Protein AF-A0A6V8EYC8-F1 (afdb_monomer_lite)

pLDDT: mean 78.3, std 17.73, range [34.0, 95.31]

Secondary structure (DSSP, 8-state):
------------EEEEEEEE-SSS-EEEEEEE-S-HHHHHHHHHHHHHHHHHHHHHHHHT--

Foldseek 3Di:
DDDPPPPDDDFDWDFPDWDDPVPNDIDTDTDGPDDPVVVVVVVVVVVVVVVVVVVVVVVVPD

Radius of gyration: 15.91 Å; chains: 1; bounding box: 36×35×34 Å

Sequence (62 aa):
MADEQDRIVEINGKAAYCRETGSGKFYVGISFQGTPDENIQFVKHMVRANYYRRSSVKSKQL

Structure (mmCIF, N/CA/C/O backbone):
data_AF-A0A6V8EYC8-F1
#
_entry.id   AF-A0A6V8EYC8-F1
#
loop_
_atom_site.group_PDB
_atom_site.id
_atom_site.type_symbol
_atom_site.label_atom_id
_atom_site.label_alt_id
_atom_site.label_comp_id
_atom_site.label_asym_id
_atom_site.label_entity_id
_atom_site.label_seq_id
_atom_site.pdbx_PDB_ins_code
_atom_site.Cartn_x
_atom_site.Cartn_y
_atom_site.Cartn_z
_atom_site.occupancy
_atom_site.B_iso_or_equiv
_atom_site.auth_seq_id
_atom_site.auth_comp_id
_atom_site.auth_asym_id
_atom_site.auth_atom_id
_atom_site.pdbx_PDB_model_num
ATOM 1 N N . MET A 1 1 ? 7.535 -27.629 12.813 1.00 42.28 1 MET A N 1
ATOM 2 C CA . MET A 1 1 ? 6.753 -27.548 11.565 1.00 42.28 1 MET A CA 1
ATOM 3 C C . MET A 1 1 ? 5.530 -26.701 11.876 1.00 42.28 1 MET A C 1
ATOM 5 O O . MET A 1 1 ? 4.543 -27.226 12.364 1.00 42.28 1 MET A O 1
ATOM 9 N N . ALA A 1 2 ? 5.660 -25.385 11.760 1.00 34.00 2 ALA A N 1
ATOM 10 C CA . ALA A 1 2 ? 4.548 -24.452 11.877 1.00 34.00 2 ALA A CA 1
ATOM 11 C C . ALA A 1 2 ? 4.739 -23.506 10.704 1.00 34.00 2 ALA A C 1
ATOM 13 O O . ALA A 1 2 ? 5.787 -22.867 10.612 1.00 34.00 2 ALA A O 1
ATOM 14 N N . ASP A 1 3 ? 3.799 -23.572 9.775 1.00 41.47 3 ASP A N 1
ATOM 15 C CA . ASP A 1 3 ? 3.826 -22.895 8.496 1.00 41.47 3 ASP A CA 1
ATOM 16 C C . ASP A 1 3 ? 4.360 -21.465 8.615 1.00 41.47 3 ASP A C 1
ATOM 18 O O . ASP A 1 3 ? 3.769 -20.588 9.251 1.00 41.47 3 ASP A O 1
ATOM 22 N N . GLU A 1 4 ? 5.464 -21.223 7.914 1.00 46.22 4 GLU A N 1
ATOM 23 C CA . GLU A 1 4 ? 5.816 -19.925 7.354 1.00 46.22 4 GLU A CA 1
ATOM 24 C C . GLU A 1 4 ? 4.759 -19.558 6.294 1.00 46.22 4 GLU A C 1
ATOM 26 O O . GLU A 1 4 ? 5.084 -19.357 5.129 1.00 46.22 4 GLU A O 1
ATOM 31 N N . GLN A 1 5 ? 3.473 -19.532 6.675 1.00 45.06 5 GLN A N 1
ATOM 32 C CA . GLN A 1 5 ? 2.391 -19.052 5.832 1.00 45.06 5 GLN A CA 1
ATOM 33 C C . GLN A 1 5 ? 2.748 -17.617 5.477 1.00 45.06 5 GLN A C 1
ATOM 35 O O . GLN A 1 5 ? 2.671 -16.724 6.324 1.00 45.06 5 GLN A O 1
ATOM 40 N N . ASP A 1 6 ? 3.208 -17.438 4.243 1.00 50.75 6 ASP A N 1
ATOM 41 C CA . ASP A 1 6 ? 2.845 -16.360 3.338 1.00 50.75 6 ASP A CA 1
ATOM 42 C C . ASP A 1 6 ? 1.730 -15.487 3.922 1.00 50.75 6 ASP A C 1
ATOM 44 O O . ASP A 1 6 ? 0.544 -15.662 3.643 1.00 50.75 6 ASP A O 1
ATOM 48 N N . ARG A 1 7 ? 2.107 -14.535 4.786 1.00 64.12 7 ARG A N 1
ATOM 49 C CA . ARG A 1 7 ? 1.188 -13.529 5.323 1.00 64.12 7 ARG A CA 1
ATOM 50 C C . ARG A 1 7 ? 0.966 -12.501 4.227 1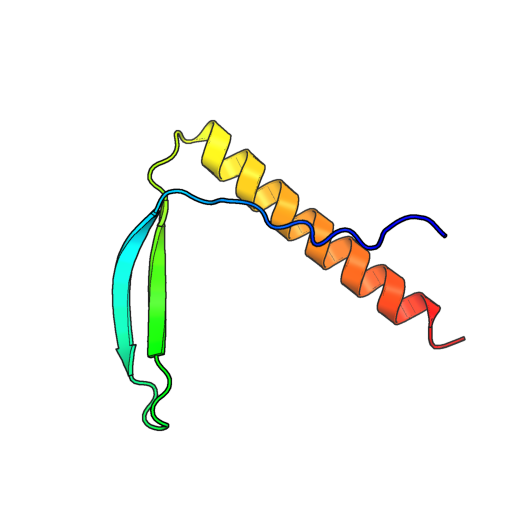.00 64.12 7 ARG A C 1
ATOM 52 O O . ARG A 1 7 ? 1.443 -11.370 4.314 1.00 64.12 7 ARG A O 1
ATOM 59 N N . ILE A 1 8 ? 0.306 -12.937 3.162 1.00 67.12 8 ILE A N 1
ATOM 60 C CA . ILE A 1 8 ? -0.184 -12.081 2.099 1.00 67.12 8 ILE A CA 1
ATOM 61 C C . ILE A 1 8 ? -1.289 -11.249 2.737 1.00 67.12 8 ILE A C 1
ATOM 63 O O . ILE A 1 8 ? -2.312 -11.772 3.175 1.00 67.12 8 ILE A O 1
ATOM 67 N N . VAL A 1 9 ? -1.036 -9.950 2.862 1.00 72.31 9 VAL A N 1
ATOM 68 C CA . VAL A 1 9 ? -2.049 -8.995 3.295 1.00 72.31 9 VAL A CA 1
ATOM 69 C C . VAL A 1 9 ? -2.633 -8.389 2.035 1.00 72.31 9 VAL A C 1
ATOM 71 O O . VAL A 1 9 ? -1.948 -7.659 1.318 1.00 72.31 9 VAL A O 1
ATOM 74 N N . GLU A 1 10 ? -3.882 -8.735 1.751 1.00 76.31 10 GLU A N 1
ATOM 75 C CA . GLU A 1 10 ? -4.620 -8.132 0.652 1.00 76.31 10 GLU A CA 1
ATOM 76 C C . GLU A 1 10 ? -4.864 -6.647 0.943 1.00 76.31 10 GLU A C 1
ATOM 78 O O . GLU A 1 10 ? -5.227 -6.264 2.058 1.00 76.31 10 GLU A O 1
ATOM 83 N N . ILE A 1 11 ? -4.638 -5.806 -0.067 1.00 79.06 11 ILE A N 1
ATOM 84 C CA . ILE A 1 11 ? -4.924 -4.374 -0.014 1.00 79.06 11 ILE A CA 1
ATOM 85 C C . ILE A 1 11 ? -5.774 -3.965 -1.210 1.00 79.06 11 ILE A C 1
ATOM 87 O O . ILE A 1 11 ? -5.450 -4.274 -2.354 1.00 79.06 11 ILE A O 1
ATOM 91 N N . ASN A 1 12 ? -6.824 -3.191 -0.943 1.00 84.88 12 ASN A N 1
ATOM 92 C CA . ASN A 1 12 ? -7.594 -2.516 -1.978 1.00 84.88 12 ASN A CA 1
ATOM 93 C C . ASN A 1 12 ? -7.009 -1.121 -2.209 1.00 84.88 12 ASN A C 1
ATOM 95 O O . ASN A 1 12 ? -6.993 -0.272 -1.311 1.00 84.88 12 ASN A O 1
ATOM 99 N N . GLY A 1 13 ? -6.505 -0.879 -3.416 1.00 89.38 13 GLY A N 1
ATOM 100 C CA . GLY A 1 13 ? -5.840 0.372 -3.749 1.00 89.38 13 GLY A CA 1
ATOM 101 C C . GLY A 1 13 ? -5.908 0.716 -5.230 1.00 89.38 13 GLY A C 1
ATOM 102 O O . GLY A 1 13 ? -6.138 -0.140 -6.080 1.00 89.38 13 GLY A O 1
ATOM 103 N N . LYS A 1 14 ? -5.677 1.993 -5.537 1.00 93.62 14 LYS A N 1
ATOM 104 C CA . LYS A 1 14 ? -5.539 2.506 -6.905 1.00 93.62 14 LYS A CA 1
ATOM 105 C C . LYS A 1 14 ? -4.107 2.951 -7.152 1.00 93.62 14 LYS A C 1
ATOM 107 O O . LYS A 1 14 ? -3.485 3.548 -6.273 1.00 93.62 14 LYS A O 1
ATOM 112 N N . ALA A 1 15 ? -3.594 2.706 -8.355 1.00 93.44 15 ALA A N 1
ATOM 113 C CA . ALA A 1 15 ? -2.324 3.282 -8.778 1.00 93.44 15 ALA A CA 1
ATOM 114 C C . ALA A 1 15 ? -2.459 4.812 -8.823 1.00 93.44 15 ALA A C 1
ATOM 116 O O . ALA A 1 15 ? -3.205 5.356 -9.633 1.00 93.44 15 ALA A O 1
ATOM 117 N N . ALA A 1 16 ? -1.765 5.496 -7.918 1.00 94.19 16 ALA A N 1
ATOM 118 C CA . ALA A 1 16 ? -1.745 6.954 -7.825 1.00 94.19 16 ALA A CA 1
ATOM 119 C C . ALA A 1 16 ? -0.603 7.561 -8.649 1.00 94.19 16 ALA A C 1
ATOM 121 O O . ALA A 1 16 ? -0.655 8.722 -9.041 1.00 94.19 16 ALA A O 1
ATOM 122 N N . TYR A 1 17 ? 0.442 6.774 -8.897 1.00 94.56 17 TYR A N 1
ATOM 123 C CA . TYR A 1 17 ? 1.615 7.181 -9.653 1.00 94.56 17 TYR A CA 1
ATOM 124 C C . TYR A 1 17 ? 2.320 5.952 -10.222 1.00 94.56 17 TYR A C 1
ATOM 126 O O . TYR A 1 17 ? 2.356 4.904 -9.577 1.00 94.56 17 TYR A O 1
ATOM 134 N N . CYS A 1 18 ? 2.911 6.095 -11.404 1.00 94.88 18 CYS A N 1
ATOM 135 C CA . CYS A 1 18 ? 3.782 5.097 -12.006 1.00 94.88 18 CYS A CA 1
ATOM 136 C C . CYS A 1 18 ? 4.943 5.804 -12.717 1.00 94.88 18 CYS A C 1
ATOM 138 O O . CYS A 1 18 ? 4.715 6.750 -13.471 1.00 94.88 18 CYS A O 1
ATOM 140 N N . ARG A 1 19 ? 6.182 5.362 -12.484 1.00 95.31 19 ARG A N 1
ATOM 141 C CA . ARG A 1 19 ? 7.377 5.877 -13.169 1.00 95.31 19 ARG A CA 1
ATOM 142 C C . ARG A 1 19 ? 8.359 4.765 -13.472 1.00 95.31 19 ARG A C 1
ATOM 144 O O . ARG A 1 19 ? 8.726 4.004 -12.581 1.00 95.31 19 ARG A O 1
ATOM 151 N N . GLU A 1 20 ? 8.858 4.749 -14.699 1.00 95.06 20 GLU A N 1
ATOM 152 C CA . GLU A 1 20 ? 9.954 3.875 -15.099 1.00 95.06 20 GLU A CA 1
ATOM 153 C C . GLU A 1 20 ? 11.286 4.319 -14.469 1.00 95.06 20 GLU A C 1
ATOM 155 O O . GLU A 1 20 ? 11.613 5.507 -14.404 1.00 95.06 20 GLU A O 1
ATOM 160 N N . THR A 1 21 ? 12.079 3.356 -14.004 1.00 91.19 21 THR A N 1
ATOM 161 C CA . THR A 1 21 ? 13.359 3.595 -13.323 1.00 91.19 21 THR A CA 1
ATOM 162 C C . THR A 1 21 ? 14.570 3.517 -14.259 1.00 91.19 21 THR A C 1
ATOM 164 O O . THR A 1 21 ? 15.695 3.440 -13.774 1.00 91.19 21 THR A O 1
ATOM 167 N N . GLY A 1 22 ? 14.359 3.478 -15.580 1.00 87.62 22 GLY A N 1
ATOM 168 C CA . GLY A 1 22 ? 15.415 3.401 -16.603 1.00 87.62 22 GLY A CA 1
ATOM 169 C C . GLY A 1 22 ? 16.052 2.016 -16.797 1.00 87.62 22 GLY A C 1
ATOM 170 O O . GLY A 1 22 ? 16.981 1.877 -17.582 1.00 87.62 22 GLY A O 1
ATOM 171 N N . SER A 1 23 ? 15.572 0.990 -16.087 1.00 90.81 23 SER A N 1
ATOM 172 C CA . SER A 1 23 ? 16.036 -0.406 -16.191 1.00 90.81 23 SER A CA 1
ATOM 173 C C . SER A 1 23 ? 14.907 -1.379 -16.553 1.00 90.81 23 SER A C 1
ATOM 175 O O . SER A 1 23 ? 14.977 -2.561 -16.221 1.00 90.81 23 SER A O 1
ATOM 177 N N . GLY A 1 24 ? 13.824 -0.875 -17.159 1.00 91.50 24 GLY A N 1
ATOM 178 C CA . GLY A 1 24 ? 12.598 -1.642 -17.406 1.00 91.50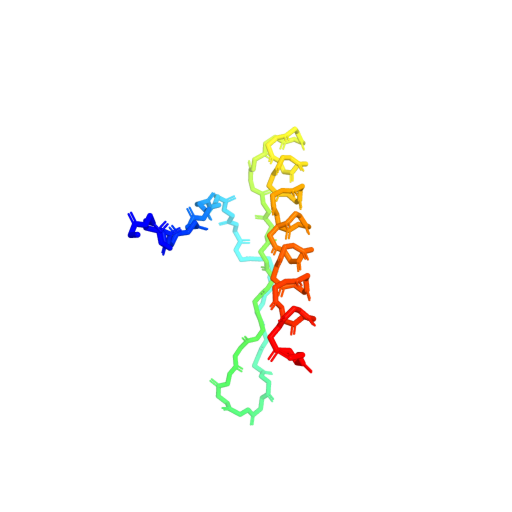 24 GLY A CA 1
ATOM 179 C C . GLY A 1 24 ? 11.799 -1.980 -16.140 1.00 91.50 24 GLY A C 1
ATOM 180 O O . GLY A 1 24 ? 10.828 -2.731 -16.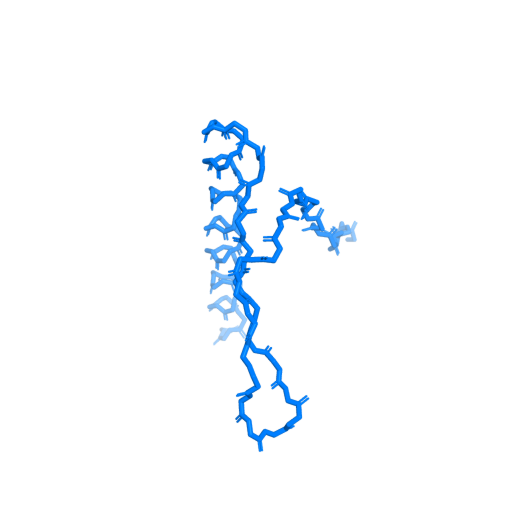199 1.00 91.50 24 GLY A O 1
ATOM 181 N N . LYS A 1 25 ? 12.194 -1.441 -14.979 1.00 94.88 25 LYS A N 1
ATOM 182 C CA . LYS A 1 25 ? 11.438 -1.531 -13.724 1.00 94.88 25 LYS A CA 1
ATOM 183 C C . LYS A 1 25 ? 10.582 -0.285 -13.532 1.00 94.88 25 LYS A C 1
ATOM 185 O O . LYS A 1 25 ? 10.918 0.791 -14.024 1.00 94.88 25 LYS A O 1
ATOM 190 N N . PHE A 1 26 ? 9.510 -0.427 -12.761 1.00 94.88 26 PHE A N 1
ATOM 191 C CA . PHE A 1 26 ? 8.577 0.653 -12.462 1.00 94.88 26 PHE A CA 1
ATOM 192 C C . PHE A 1 26 ? 8.447 0.857 -10.957 1.00 94.88 26 PHE A C 1
ATOM 194 O O . PHE A 1 26 ? 8.299 -0.097 -10.194 1.00 94.88 26 PHE A O 1
ATOM 201 N N . TYR A 1 27 ? 8.460 2.118 -10.537 1.00 94.44 27 TYR A N 1
ATOM 202 C CA . TYR A 1 27 ? 7.954 2.523 -9.237 1.00 94.44 27 TYR A CA 1
ATOM 203 C C . TYR A 1 27 ? 6.473 2.828 -9.357 1.00 94.44 27 TYR A C 1
ATOM 205 O O . TYR A 1 27 ? 6.083 3.677 -10.155 1.00 94.44 27 TYR A O 1
ATOM 213 N N . VAL A 1 28 ? 5.670 2.163 -8.531 1.00 93.94 28 VAL A N 1
ATOM 214 C CA . VAL A 1 28 ? 4.226 2.374 -8.460 1.00 93.94 28 VAL A CA 1
ATOM 215 C C . VAL A 1 28 ? 3.873 2.865 -7.063 1.00 93.94 28 VAL A C 1
ATOM 217 O O . VAL A 1 28 ? 4.213 2.229 -6.067 1.00 93.94 28 VAL A O 1
ATOM 220 N N . GLY A 1 29 ? 3.202 4.011 -6.993 1.00 93.25 29 GLY A N 1
ATOM 221 C CA . GLY A 1 29 ? 2.566 4.496 -5.774 1.00 93.25 29 GLY A CA 1
ATOM 222 C C . GLY A 1 29 ? 1.124 4.007 -5.721 1.00 93.25 29 GLY A C 1
ATOM 223 O O . GLY A 1 29 ? 0.388 4.179 -6.692 1.00 93.25 29 GLY A O 1
ATOM 224 N N . ILE A 1 30 ? 0.712 3.420 -4.598 1.00 91.56 30 ILE A N 1
ATOM 225 C CA . ILE A 1 30 ? -0.657 2.941 -4.381 1.00 91.56 30 ILE A CA 1
ATOM 226 C C . ILE A 1 30 ? -1.354 3.860 -3.376 1.00 91.56 30 ILE A C 1
ATOM 228 O O . ILE A 1 30 ? -0.846 4.083 -2.279 1.00 91.56 30 ILE A O 1
ATOM 232 N N . SER A 1 31 ? -2.518 4.390 -3.750 1.00 91.69 31 SER A N 1
ATOM 233 C CA . SER A 1 31 ? -3.445 5.056 -2.834 1.00 91.69 31 SER A CA 1
ATOM 234 C C . SER A 1 31 ? -4.421 4.020 -2.285 1.00 91.69 31 SER A C 1
ATOM 236 O O . SER A 1 31 ? -5.121 3.359 -3.057 1.00 91.69 31 SER A O 1
ATOM 238 N N . PHE A 1 32 ? -4.447 3.851 -0.963 1.00 91.25 32 PHE A N 1
ATOM 239 C CA . PHE A 1 32 ? -5.349 2.907 -0.307 1.00 91.25 32 PHE A CA 1
ATOM 240 C C . PHE A 1 32 ? -6.791 3.411 -0.341 1.00 91.25 32 PHE A C 1
ATOM 242 O O . PHE A 1 32 ? -7.047 4.589 -0.097 1.00 91.25 32 PHE A O 1
ATOM 249 N N . GLN A 1 33 ? -7.729 2.510 -0.635 1.00 91.75 33 GLN A N 1
ATOM 250 C CA . GLN A 1 33 ? -9.162 2.821 -0.681 1.00 91.75 33 GLN A CA 1
ATOM 251 C C . GLN A 1 33 ? -9.920 2.415 0.591 1.00 91.75 33 GLN A C 1
ATOM 253 O O . GLN A 1 33 ? -11.132 2.602 0.650 1.00 91.75 33 GLN A O 1
ATOM 258 N N . GLY A 1 34 ? -9.225 1.865 1.589 1.00 87.38 34 GLY A N 1
ATOM 259 C CA . GLY A 1 34 ? -9.810 1.549 2.888 1.00 87.38 34 GLY A CA 1
ATOM 260 C C . GLY A 1 34 ? -10.104 2.798 3.718 1.00 87.38 34 GLY A C 1
ATOM 261 O O . GLY A 1 34 ? -9.569 3.887 3.481 1.00 87.38 34 GLY A O 1
ATOM 262 N N . THR A 1 35 ? -10.935 2.617 4.735 1.00 91.62 35 THR A N 1
ATOM 263 C CA . THR A 1 35 ? -11.153 3.574 5.819 1.00 91.62 35 THR A CA 1
ATOM 264 C C . THR A 1 35 ? -9.836 3.911 6.539 1.00 91.62 35 THR A C 1
ATOM 266 O O . THR A 1 35 ? -8.863 3.148 6.475 1.00 91.62 35 THR A O 1
ATOM 269 N N . PRO A 1 36 ? -9.767 5.042 7.268 1.00 91.44 36 PRO A N 1
ATOM 270 C CA . PRO A 1 36 ? -8.586 5.387 8.057 1.00 91.44 36 PRO A CA 1
ATOM 271 C C . PRO A 1 36 ? -8.135 4.262 9.000 1.00 91.44 36 PRO A C 1
ATOM 273 O O . PRO A 1 36 ? -6.940 3.978 9.082 1.00 91.44 36 PRO A O 1
ATOM 276 N N . ASP A 1 37 ? -9.079 3.579 9.651 1.00 90.62 37 ASP A N 1
ATOM 277 C CA . ASP A 1 37 ? -8.778 2.495 10.587 1.00 90.62 37 ASP A CA 1
ATOM 278 C C . ASP A 1 37 ? -8.205 1.261 9.886 1.00 90.62 37 ASP A C 1
ATOM 280 O O . ASP A 1 37 ? -7.199 0.712 10.343 1.00 90.62 37 ASP A O 1
ATOM 284 N N . GLU A 1 38 ? -8.772 0.855 8.747 1.00 87.62 38 GLU A N 1
ATOM 285 C CA . GLU A 1 38 ? -8.234 -0.241 7.929 1.00 87.62 38 GLU A CA 1
ATOM 286 C C . GLU A 1 38 ? -6.800 0.061 7.477 1.00 87.62 38 GLU A C 1
ATOM 288 O O . GLU A 1 38 ? -5.903 -0.776 7.621 1.00 87.62 38 GLU A O 1
ATOM 293 N N . ASN A 1 39 ? -6.548 1.292 7.026 1.00 88.75 39 ASN A N 1
ATOM 294 C CA . ASN A 1 39 ? -5.219 1.726 6.598 1.00 88.75 39 ASN A CA 1
ATOM 295 C C . ASN A 1 39 ? -4.216 1.719 7.766 1.00 88.75 39 ASN A C 1
ATOM 297 O O . ASN A 1 39 ? -3.076 1.273 7.613 1.00 88.75 39 ASN A O 1
ATOM 301 N N . ILE A 1 40 ? -4.629 2.156 8.961 1.00 90.12 40 ILE A N 1
ATOM 302 C CA . ILE A 1 40 ? -3.793 2.113 10.171 1.00 90.12 40 ILE A CA 1
ATOM 303 C C . ILE A 1 40 ? -3.468 0.668 10.558 1.00 90.12 40 ILE A C 1
ATOM 305 O O . ILE A 1 40 ? -2.322 0.366 10.910 1.00 90.12 40 ILE A O 1
ATOM 309 N N . GLN A 1 41 ? -4.450 -0.235 10.506 1.00 86.06 41 GLN A N 1
ATOM 310 C CA . GLN A 1 41 ? -4.228 -1.646 10.815 1.00 86.06 41 GLN A CA 1
ATOM 311 C C . GLN A 1 41 ? -3.260 -2.284 9.820 1.00 86.06 41 GLN A C 1
ATOM 313 O O . GLN A 1 41 ? -2.344 -2.994 10.241 1.00 86.06 41 GLN A O 1
ATOM 318 N N . PHE A 1 42 ? -3.393 -1.981 8.529 1.00 86.19 42 PHE A N 1
ATOM 319 C CA . PHE A 1 42 ? -2.460 -2.435 7.503 1.00 86.19 42 PHE A CA 1
ATOM 320 C C . PHE A 1 42 ? -1.016 -1.989 7.798 1.00 86.19 42 PHE A C 1
ATOM 322 O O . PHE A 1 42 ? -0.103 -2.818 7.880 1.00 86.19 42 PHE A O 1
ATOM 329 N N . VAL A 1 43 ? -0.804 -0.696 8.067 1.00 88.00 43 VAL A N 1
ATOM 330 C CA . VAL A 1 43 ? 0.532 -0.158 8.380 1.00 88.00 43 VAL A CA 1
ATOM 331 C C . VAL A 1 43 ? 1.115 -0.808 9.641 1.00 88.00 43 VAL A C 1
ATOM 333 O O . VAL A 1 43 ? 2.291 -1.180 9.660 1.00 88.00 43 VAL A O 1
ATOM 336 N N . LYS A 1 44 ? 0.304 -1.023 10.687 1.00 87.56 44 LYS A N 1
ATOM 337 C CA . LYS A 1 44 ? 0.738 -1.730 11.906 1.00 87.56 44 LYS A CA 1
ATOM 338 C C . LYS A 1 44 ? 1.209 -3.156 11.610 1.00 87.56 44 LYS A C 1
ATOM 340 O O . LYS A 1 44 ? 2.224 -3.579 12.171 1.00 87.56 44 LYS A O 1
ATOM 345 N N . HIS A 1 45 ? 0.516 -3.885 10.734 1.00 83.56 45 HIS A N 1
ATOM 346 C CA . HIS A 1 45 ? 0.930 -5.228 10.321 1.00 83.56 45 HIS A CA 1
ATOM 347 C C . HIS A 1 45 ? 2.283 -5.205 9.607 1.00 83.56 45 HIS A C 1
ATOM 349 O O . HIS A 1 45 ? 3.161 -5.992 9.964 1.00 83.56 45 HIS A O 1
ATOM 355 N N . MET A 1 46 ? 2.499 -4.263 8.684 1.00 84.88 46 MET A N 1
ATOM 356 C CA . MET A 1 46 ? 3.788 -4.109 7.999 1.00 84.88 46 MET A CA 1
ATOM 357 C C . MET A 1 46 ? 4.938 -3.802 8.963 1.00 84.88 46 MET A C 1
ATOM 359 O O . MET A 1 46 ? 5.995 -4.432 8.889 1.00 84.88 46 MET A O 1
ATOM 363 N N . VAL A 1 47 ? 4.741 -2.855 9.888 1.00 86.94 47 VAL A N 1
ATOM 364 C CA . VAL A 1 47 ? 5.768 -2.480 10.874 1.00 86.94 47 VAL A CA 1
ATOM 365 C C . VAL A 1 47 ? 6.138 -3.679 11.744 1.00 86.94 47 VAL A C 1
ATOM 367 O O . VAL A 1 47 ? 7.324 -3.964 11.921 1.00 86.94 47 VAL A O 1
ATOM 370 N N . ARG A 1 48 ? 5.139 -4.425 12.236 1.00 84.25 48 ARG A N 1
ATOM 371 C CA . ARG A 1 48 ? 5.358 -5.651 13.018 1.00 84.25 48 ARG A CA 1
ATOM 372 C C . ARG A 1 48 ? 6.096 -6.709 12.205 1.00 84.25 48 ARG A C 1
ATOM 374 O O . ARG A 1 48 ? 7.088 -7.246 12.688 1.00 84.25 48 ARG A O 1
ATOM 381 N N . ALA A 1 49 ? 5.664 -6.982 10.975 1.00 81.00 49 ALA A N 1
ATOM 382 C CA . ALA A 1 49 ? 6.309 -7.963 10.104 1.00 81.00 49 ALA A CA 1
ATOM 383 C C . ALA A 1 49 ? 7.788 -7.619 9.854 1.00 81.00 49 ALA A C 1
ATOM 385 O O . ALA A 1 49 ? 8.660 -8.478 9.993 1.00 81.00 49 ALA A O 1
ATOM 386 N N . ASN A 1 50 ? 8.093 -6.350 9.569 1.00 82.19 50 ASN A N 1
ATOM 387 C CA . ASN A 1 50 ? 9.468 -5.883 9.404 1.00 82.19 50 ASN A CA 1
ATOM 388 C C . ASN A 1 50 ? 10.283 -5.995 10.705 1.00 82.19 50 ASN A C 1
ATOM 390 O O . ASN A 1 50 ? 11.438 -6.417 10.663 1.00 82.19 50 ASN A O 1
ATOM 394 N N . TYR A 1 51 ? 9.697 -5.658 11.859 1.00 79.75 51 TYR A N 1
ATOM 395 C CA . TYR A 1 51 ? 10.353 -5.824 13.158 1.00 79.75 51 TYR A CA 1
ATOM 396 C C . TYR A 1 51 ? 10.725 -7.289 13.418 1.00 79.75 51 TYR A C 1
ATOM 398 O O . TYR A 1 51 ? 11.888 -7.582 13.687 1.00 79.75 51 TYR A O 1
ATOM 406 N N . TYR A 1 52 ? 9.782 -8.223 13.254 1.00 75.75 52 TYR A N 1
ATOM 407 C CA . TYR A 1 52 ? 10.050 -9.651 13.447 1.00 75.75 52 TYR A CA 1
ATOM 408 C C . TYR A 1 52 ? 11.095 -10.189 12.470 1.00 75.75 52 TYR A C 1
ATOM 410 O O . TYR A 1 52 ? 11.978 -10.937 12.885 1.00 75.75 52 TYR A O 1
ATOM 418 N N . ARG A 1 53 ? 11.056 -9.766 11.199 1.00 74.12 53 ARG A N 1
ATOM 419 C CA . ARG A 1 53 ? 12.061 -10.156 10.201 1.00 74.12 53 ARG A CA 1
ATOM 420 C C . ARG A 1 53 ? 13.463 -9.664 10.567 1.00 74.12 53 ARG A C 1
ATOM 422 O O . ARG A 1 53 ? 14.440 -10.365 10.344 1.00 74.12 53 ARG A O 1
ATOM 429 N N . ARG A 1 54 ? 13.588 -8.467 11.142 1.00 72.56 54 ARG A N 1
ATOM 430 C CA . ARG A 1 54 ? 14.885 -7.943 11.607 1.00 72.56 54 ARG A CA 1
ATOM 431 C C . ARG A 1 54 ? 15.379 -8.660 12.860 1.00 72.56 54 ARG A C 1
ATOM 433 O O . ARG A 1 54 ? 16.573 -8.925 12.974 1.00 72.56 54 ARG A O 1
ATOM 440 N N . SER A 1 55 ? 14.478 -8.994 13.776 1.00 63.22 55 SER A N 1
ATOM 441 C CA . SER A 1 55 ? 14.815 -9.739 14.990 1.00 63.22 55 SER A CA 1
ATOM 442 C C . SER A 1 55 ? 15.249 -11.175 14.683 1.00 63.22 55 SER A C 1
ATOM 444 O O . SER A 1 55 ? 16.199 -11.647 15.296 1.00 63.22 55 SER A O 1
ATOM 446 N N . SER A 1 56 ? 14.638 -11.840 13.693 1.00 57.88 56 SER A N 1
ATOM 447 C CA . SER A 1 56 ? 15.044 -13.186 13.260 1.00 57.88 56 SER A CA 1
ATOM 448 C C . SER A 1 56 ? 16.364 -13.214 12.480 1.00 57.88 56 SER A C 1
ATOM 450 O O . SER A 1 56 ? 17.089 -14.203 12.533 1.00 57.88 56 SER A O 1
ATOM 452 N N . VAL A 1 57 ? 16.717 -12.128 11.782 1.00 55.44 57 VAL A N 1
ATOM 453 C CA . VAL A 1 57 ? 18.042 -11.983 11.153 1.00 55.44 57 VAL A CA 1
ATOM 454 C C . VAL A 1 57 ? 19.140 -11.817 12.208 1.00 55.44 57 VAL A C 1
ATOM 456 O O . VAL A 1 57 ? 20.216 -12.387 12.049 1.00 55.44 57 VAL A O 1
ATOM 459 N N . LYS A 1 58 ? 18.876 -11.098 13.309 1.00 52.47 58 LYS A N 1
ATOM 460 C CA . LYS A 1 58 ? 19.848 -10.938 14.406 1.00 52.47 58 LYS A CA 1
ATOM 461 C C . LYS A 1 58 ? 20.128 -12.233 15.173 1.00 52.47 58 LYS A C 1
ATOM 463 O O . LYS A 1 58 ? 21.238 -12.402 15.657 1.00 52.47 58 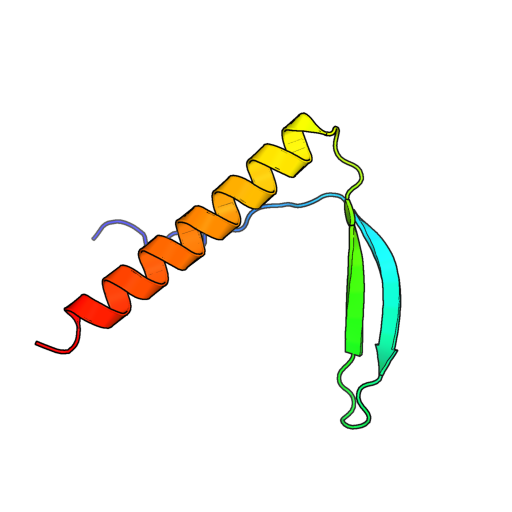LYS A O 1
ATOM 468 N N . SER A 1 59 ? 19.162 -13.143 15.280 1.00 52.78 59 SER A N 1
ATOM 469 C CA . SER A 1 59 ? 19.335 -14.414 15.996 1.00 52.78 59 SER A CA 1
ATOM 470 C C . SER A 1 59 ? 19.990 -15.530 15.172 1.00 52.78 59 SER A C 1
ATOM 472 O O . SER A 1 59 ? 20.368 -16.538 15.753 1.00 52.78 59 SER A O 1
ATOM 474 N N . LYS A 1 60 ? 20.169 -15.365 13.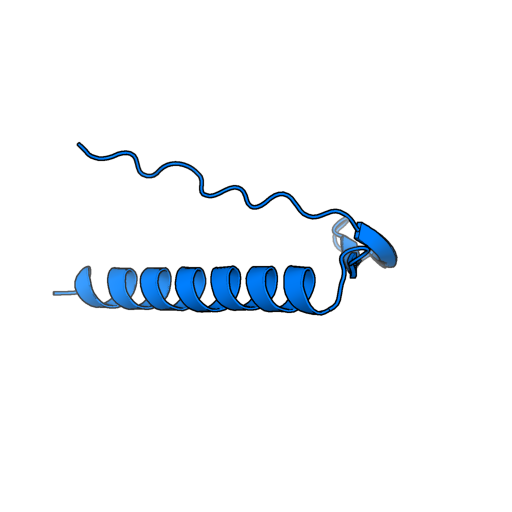851 1.00 51.12 60 LYS A N 1
ATOM 475 C CA . LYS A 1 60 ? 20.883 -16.328 12.981 1.00 51.12 60 LYS A CA 1
ATOM 476 C C . LYS A 1 60 ? 22.394 -16.061 12.839 1.00 51.12 60 LYS A C 1
ATOM 478 O O . LYS A 1 60 ? 23.045 -16.739 12.053 1.00 51.12 60 LYS A O 1
ATOM 483 N N . GLN A 1 61 ? 22.943 -15.066 13.540 1.00 47.16 61 GLN A N 1
ATOM 484 C CA . GLN A 1 61 ? 24.375 -14.712 13.509 1.00 47.16 61 GLN A CA 1
ATOM 485 C C . GLN A 1 61 ? 25.156 -15.150 14.765 1.00 47.16 61 GLN A C 1
ATOM 487 O O . GLN A 1 61 ? 26.285 -14.702 14.951 1.00 47.16 61 GLN A O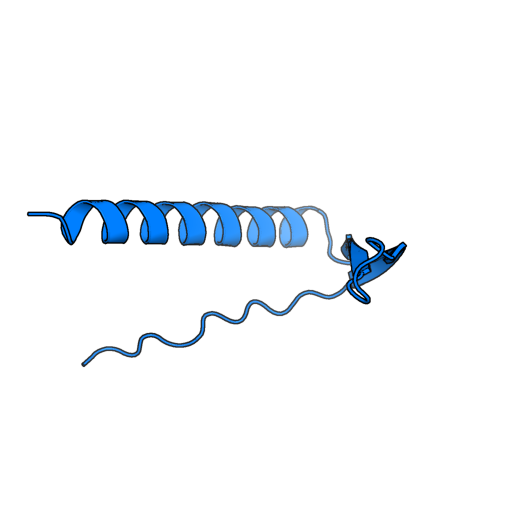 1
ATOM 492 N N . LEU A 1 62 ? 24.574 -16.004 15.612 1.00 41.28 62 LEU A N 1
ATOM 493 C CA . LEU A 1 62 ? 25.222 -16.595 16.789 1.00 41.28 62 LEU A CA 1
ATOM 494 C C . LEU A 1 62 ? 25.341 -18.109 16.627 1.00 41.28 62 LEU A C 1
ATOM 496 O O . LEU A 1 62 ? 24.327 -18.719 16.216 1.00 41.28 62 LEU A O 1
#